Protein AF-A0A662S197-F1 (afdb_monomer)

Nearest PDB structures (foldseek):
  3gj3-assembly1_B  TM=9.020E-01  e=1.471E-01  Rattus norvegicus
  7mnt-assembly1_B  TM=7.365E-01  e=1.372E-01  Homo sapiens
  3gj8-assembly1_B  TM=8.704E-01  e=4.467E-01  Rattus norvegicus
  7r7j-assembly1_A  TM=6.762E-01  e=1.811E-01  Escherichia coli K-12
  7r7j-assembly2_B  TM=6.358E-01  e=2.563E-01  Escherichia coli K-12

Mean predicted aligned error: 6.83 Å

Solvent-accessible surface area (backbone atoms only — not comparable to full-atom values): 4793 Å² total; per-resid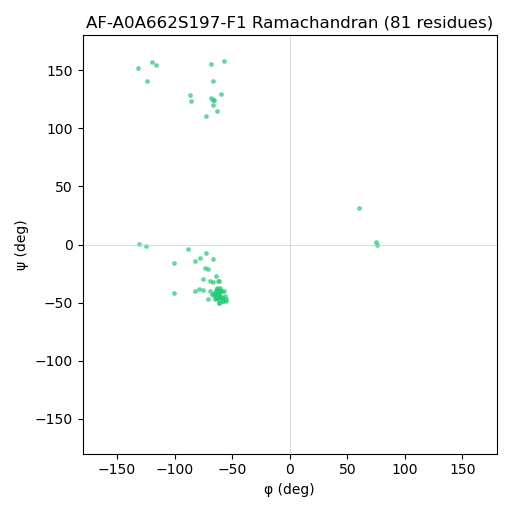ue (Å²): 109,70,72,56,53,53,54,54,56,50,66,43,67,41,66,36,89,89,78,64,51,78,36,58,50,80,44,45,43,36,93,86,78,60,50,57,67,33,71,68,42,45,51,55,51,53,54,50,52,59,49,48,51,54,50,49,53,57,50,55,66,35,68,69,54,35,49,54,50,52,54,52,50,54,51,52,34,53,76,68,63,77,103

Foldseek 3Di:
DVVVVVVVQQQDWDADPPPRDIHGPPDQADPPPRHGPDPVSVVVVVVVVVVVVVVVVVQCPPPVSVVVVVVVVVVVCVVVVVD

Sequence (83 aa):
MREEEERIMALKPQVCPNCGYINPKEAEFCLKCGYPLTSSAIEKVKELEGSIDKLLESTLNDPRLKKALIEKLGELIKEKGIL

Radius of gyration: 21.95 Å; Cα contacts (8 Å, |Δi|>4): 63; chains: 1; bounding box: 50×24×54 Å

Structure (mmCIF, N/CA/C/O backbone):
data_AF-A0A662S197-F1
#
_entry.id   AF-A0A662S197-F1
#
loop_
_atom_site.group_PDB
_atom_site.id
_atom_site.type_symbol
_atom_site.label_atom_id
_atom_site.label_alt_id
_atom_site.label_comp_id
_atom_site.label_asym_id
_atom_site.label_entity_id
_atom_site.label_seq_id
_atom_site.pdbx_PDB_ins_code
_atom_site.Cartn_x
_atom_site.Cartn_y
_atom_site.Cartn_z
_atom_site.occupancy
_atom_site.B_iso_or_equiv
_atom_site.auth_seq_id
_atom_site.auth_comp_id
_atom_site.auth_asym_id
_atom_site.auth_atom_id
_atom_site.pdbx_PDB_model_num
ATOM 1 N N . MET A 1 1 ? 25.013 3.081 -31.417 1.00 67.31 1 MET A N 1
ATOM 2 C CA . MET A 1 1 ? 25.182 1.793 -30.705 1.00 67.31 1 MET A CA 1
ATOM 3 C C . MET A 1 1 ? 24.619 1.889 -29.289 1.00 67.31 1 MET A C 1
ATOM 5 O O . MET A 1 1 ? 23.542 1.356 -29.100 1.00 67.31 1 MET A O 1
ATOM 9 N N . ARG A 1 2 ? 25.206 2.669 -28.361 1.00 80.75 2 ARG A N 1
ATOM 10 C CA . ARG A 1 2 ? 24.683 2.819 -26.977 1.00 80.75 2 ARG A CA 1
ATOM 11 C C . ARG A 1 2 ? 23.217 3.272 -26.862 1.00 80.75 2 ARG A C 1
ATOM 13 O O . ARG A 1 2 ? 22.449 2.648 -26.148 1.00 80.75 2 ARG A O 1
ATOM 20 N N . GLU A 1 3 ? 22.808 4.299 -27.608 1.00 82.31 3 GLU A N 1
ATOM 21 C CA . GLU A 1 3 ? 21.415 4.793 -27.563 1.00 82.31 3 GLU A CA 1
ATOM 22 C C . GLU A 1 3 ? 20.383 3.751 -28.026 1.00 82.31 3 GLU A C 1
ATOM 24 O O . GLU A 1 3 ? 19.244 3.738 -27.566 1.00 82.31 3 GLU A O 1
ATOM 29 N N . GLU A 1 4 ? 20.765 2.870 -28.949 1.00 80.38 4 GLU A N 1
ATOM 30 C CA . GLU A 1 4 ? 19.877 1.826 -29.458 1.00 80.38 4 GLU A CA 1
ATOM 31 C C . GLU A 1 4 ? 19.778 0.653 -28.478 1.00 80.38 4 GLU A C 1
ATOM 33 O O . GLU A 1 4 ? 18.688 0.143 -28.229 1.00 80.38 4 GLU A O 1
ATOM 38 N N . GLU A 1 5 ? 20.888 0.290 -27.837 1.00 81.12 5 GLU A N 1
ATOM 39 C CA . GLU A 1 5 ? 20.917 -0.700 -26.756 1.00 81.12 5 GLU A CA 1
ATOM 40 C C . GLU A 1 5 ? 20.064 -0.260 -25.556 1.00 81.12 5 GLU A C 1
ATOM 42 O O . GLU A 1 5 ? 19.291 -1.058 -25.023 1.00 81.12 5 GLU A O 1
ATOM 47 N N . GLU A 1 6 ? 20.131 1.017 -25.170 1.00 78.31 6 GLU A N 1
ATOM 48 C CA . GLU A 1 6 ? 19.297 1.591 -24.107 1.00 78.31 6 GLU A CA 1
ATOM 49 C C . GLU A 1 6 ? 17.806 1.549 -24.462 1.00 78.31 6 GLU A C 1
ATOM 51 O O . GLU A 1 6 ? 16.981 1.139 -23.642 1.00 78.31 6 GLU A O 1
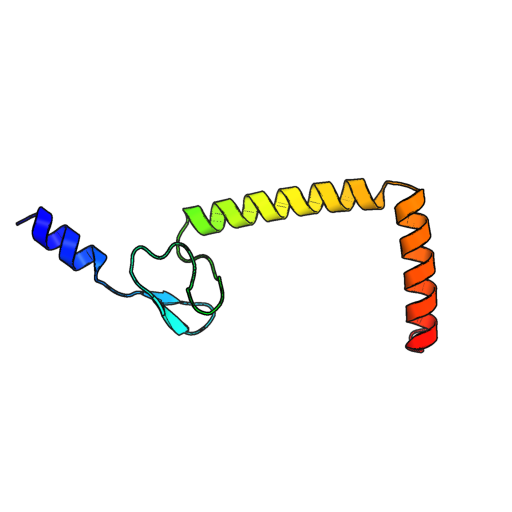ATOM 56 N N . ARG A 1 7 ? 17.451 1.885 -25.709 1.00 77.06 7 ARG A N 1
ATOM 57 C CA . ARG A 1 7 ? 16.068 1.788 -26.205 1.00 77.06 7 ARG A CA 1
ATOM 58 C C . ARG A 1 7 ? 15.540 0.354 -26.197 1.00 77.06 7 ARG A C 1
ATOM 60 O O . ARG A 1 7 ? 14.389 0.133 -25.832 1.00 77.06 7 ARG A O 1
ATOM 67 N N . ILE A 1 8 ? 16.358 -0.628 -26.576 1.00 76.31 8 ILE A N 1
ATOM 68 C CA . ILE A 1 8 ? 15.960 -2.045 -26.560 1.00 76.31 8 ILE A CA 1
ATOM 69 C C . ILE A 1 8 ? 15.805 -2.552 -25.121 1.00 76.31 8 ILE A C 1
ATOM 71 O O . ILE A 1 8 ? 14.864 -3.289 -24.825 1.00 76.31 8 ILE A O 1
ATOM 75 N N . MET A 1 9 ? 16.693 -2.142 -24.212 1.00 72.38 9 MET A N 1
ATOM 76 C CA . MET A 1 9 ? 16.614 -2.504 -22.795 1.00 72.38 9 MET A CA 1
ATOM 77 C C . MET A 1 9 ? 15.342 -1.954 -22.135 1.00 72.38 9 MET A C 1
ATOM 79 O O . MET A 1 9 ? 14.718 -2.663 -21.343 1.00 72.38 9 MET A O 1
ATOM 83 N N . ALA A 1 10 ? 14.934 -0.737 -22.504 1.00 68.69 10 ALA A N 1
ATOM 84 C CA . ALA A 1 10 ? 13.690 -0.120 -22.052 1.00 68.69 10 ALA A CA 1
ATOM 85 C C . ALA A 1 10 ? 12.443 -0.927 -22.480 1.00 68.69 10 ALA A C 1
ATOM 87 O O . ALA A 1 10 ? 11.515 -1.190 -21.718 1.00 68.69 10 ALA A O 1
ATOM 88 N N . LEU A 1 11 ? 12.460 -1.471 -23.695 1.00 75.44 11 LEU A N 1
ATOM 89 C CA . LEU A 1 11 ? 11.362 -2.299 -24.199 1.00 75.44 11 LEU A CA 1
ATOM 90 C C . LEU A 1 11 ? 11.287 -3.696 -23.559 1.00 75.44 11 LEU A C 1
ATOM 92 O O . LEU A 1 11 ? 10.325 -4.421 -23.820 1.00 75.44 11 LEU A O 1
ATOM 96 N N . LYS A 1 12 ? 12.266 -4.110 -22.738 1.00 84.06 12 LYS A N 1
ATOM 97 C CA . LYS A 1 12 ? 12.307 -5.463 -22.169 1.00 84.06 12 LYS A CA 1
ATOM 98 C C . LYS A 1 12 ? 11.242 -5.637 -21.075 1.00 84.06 12 LYS A C 1
ATOM 100 O O . LYS A 1 12 ? 11.405 -5.117 -19.972 1.00 84.06 12 LYS A O 1
ATOM 105 N N . PRO A 1 13 ? 10.188 -6.434 -21.304 1.00 89.56 13 PRO A N 1
ATOM 106 C CA . PRO A 1 13 ? 9.099 -6.544 -20.348 1.00 89.56 13 PRO A CA 1
ATOM 107 C C . PRO A 1 13 ? 9.527 -7.255 -19.055 1.00 89.56 13 PRO A C 1
ATOM 109 O O . PRO A 1 13 ? 10.442 -8.082 -19.041 1.00 89.56 13 PRO A O 1
ATOM 112 N N . GLN A 1 14 ? 8.816 -6.968 -17.966 1.00 94.69 14 GLN A N 1
ATOM 113 C CA . GLN A 1 14 ? 8.973 -7.616 -16.666 1.00 94.69 14 GLN A CA 1
ATOM 114 C C . GLN A 1 14 ? 7.651 -8.213 -16.180 1.00 94.69 14 GLN A C 1
ATOM 116 O O . GLN A 1 14 ? 6.583 -7.620 -16.327 1.00 94.69 14 GLN A O 1
ATOM 121 N N . VAL A 1 15 ? 7.721 -9.396 -15.578 1.00 97.00 15 VAL A N 1
ATOM 122 C CA . VAL A 1 15 ? 6.556 -10.077 -15.006 1.00 97.00 15 VAL A CA 1
ATOM 123 C C . VAL A 1 15 ? 6.350 -9.598 -13.573 1.00 97.00 15 VAL A C 1
ATOM 125 O O . VAL A 1 15 ? 7.276 -9.616 -12.767 1.00 97.00 15 VAL A O 1
ATOM 128 N N . CYS A 1 16 ? 5.130 -9.179 -13.243 1.00 97.81 16 CYS A N 1
ATOM 129 C CA . CYS A 1 16 ? 4.765 -8.809 -11.884 1.00 97.81 16 CYS A CA 1
ATOM 130 C C . CYS A 1 16 ? 4.825 -10.045 -10.969 1.00 97.81 16 CYS A C 1
ATOM 132 O O . CYS A 1 16 ? 4.097 -11.007 -11.225 1.00 97.81 16 CYS A O 1
ATOM 134 N N . PRO A 1 17 ? 5.598 -10.018 -9.869 1.00 96.94 17 PRO A N 1
ATOM 135 C CA . PRO A 1 17 ? 5.726 -11.169 -8.977 1.00 96.94 17 PRO A CA 1
ATOM 136 C C . PRO A 1 17 ? 4.453 -11.438 -8.159 1.00 96.94 17 PRO A C 1
ATOM 138 O O . PRO A 1 17 ? 4.248 -12.554 -7.701 1.00 96.94 17 PRO A O 1
ATOM 141 N N . ASN A 1 18 ? 3.582 -10.436 -7.991 1.00 97.88 18 ASN A N 1
ATOM 142 C CA . ASN A 1 18 ? 2.350 -10.566 -7.212 1.00 97.88 18 ASN A CA 1
ATOM 143 C C . ASN A 1 18 ? 1.196 -11.202 -8.005 1.00 97.88 18 ASN A C 1
ATOM 145 O O . ASN A 1 18 ? 0.424 -11.982 -7.462 1.00 97.88 18 ASN A O 1
ATOM 149 N N . CYS A 1 19 ? 1.040 -10.851 -9.287 1.00 98.25 19 CYS A N 1
ATOM 150 C CA . CYS A 1 19 ? -0.122 -11.285 -10.076 1.00 98.25 19 CYS A CA 1
ATOM 151 C C . CYS A 1 19 ? 0.202 -11.892 -11.448 1.00 98.25 19 CYS A C 1
ATOM 153 O O . CYS A 1 19 ? -0.721 -12.228 -12.189 1.00 98.25 19 CYS A O 1
ATOM 155 N N . GLY A 1 20 ? 1.480 -11.985 -11.822 1.00 97.62 20 GLY A N 1
ATOM 156 C CA . GLY A 1 20 ? 1.928 -12.568 -13.090 1.00 97.62 20 GLY A CA 1
ATOM 157 C C . GLY A 1 20 ? 1.727 -11.697 -14.336 1.00 97.62 20 GLY A C 1
ATOM 158 O O . GLY A 1 20 ? 2.094 -12.119 -15.428 1.00 97.62 20 GLY A O 1
ATOM 159 N N . TYR A 1 21 ? 1.164 -10.488 -14.222 1.00 98.19 21 TYR A N 1
ATOM 160 C CA . TYR A 1 21 ? 0.959 -9.609 -15.381 1.00 98.19 21 TYR A CA 1
ATOM 161 C C . TYR A 1 21 ? 2.286 -9.118 -15.976 1.00 98.19 21 TYR A C 1
ATOM 163 O O . TYR A 1 21 ? 3.204 -8.767 -15.234 1.00 98.19 21 TYR A O 1
ATOM 171 N N . ILE A 1 22 ? 2.375 -9.048 -17.303 1.00 97.38 22 ILE A N 1
ATOM 172 C CA . ILE A 1 22 ? 3.558 -8.563 -18.023 1.00 97.38 22 ILE A CA 1
ATOM 173 C C . ILE A 1 22 ? 3.476 -7.036 -18.143 1.00 97.38 22 ILE A C 1
ATOM 175 O O . ILE A 1 22 ? 2.503 -6.506 -18.670 1.00 97.38 22 ILE A O 1
ATOM 179 N N . ASN A 1 23 ? 4.491 -6.327 -17.652 1.00 95.94 23 ASN A N 1
ATOM 180 C CA . ASN A 1 23 ? 4.564 -4.864 -17.641 1.00 95.94 23 ASN A CA 1
ATOM 181 C C . ASN A 1 23 ? 5.786 -4.372 -18.441 1.00 95.94 23 ASN A C 1
ATOM 183 O O . ASN A 1 23 ? 6.764 -5.115 -18.560 1.00 95.94 23 ASN A O 1
ATOM 187 N N . PRO A 1 24 ? 5.775 -3.121 -18.938 1.00 94.00 24 PRO A N 1
ATOM 188 C CA . PRO A 1 24 ? 6.975 -2.443 -19.442 1.00 94.00 24 PRO A CA 1
ATOM 189 C C . PRO A 1 24 ? 8.085 -2.364 -18.385 1.00 94.00 24 PRO A C 1
ATOM 191 O O . PRO A 1 24 ? 7.800 -2.431 -17.180 1.00 94.00 24 PRO A O 1
ATOM 194 N N . LYS A 1 25 ? 9.347 -2.198 -18.805 1.00 91.12 25 LYS A N 1
ATOM 195 C CA . LYS A 1 25 ? 10.472 -2.156 -17.859 1.00 91.12 25 LYS A CA 1
ATOM 196 C C . LYS A 1 25 ? 10.425 -0.928 -16.953 1.00 91.12 25 LYS A C 1
ATOM 198 O O . LYS A 1 25 ? 10.815 -1.010 -15.790 1.00 91.12 25 LYS A O 1
ATOM 203 N N . GLU A 1 26 ? 9.912 0.175 -17.483 1.00 90.56 26 GLU A N 1
ATOM 204 C CA . GLU A 1 26 ? 9.819 1.485 -16.833 1.00 90.56 26 GLU A CA 1
ATOM 205 C C . GLU A 1 26 ? 8.662 1.566 -15.837 1.00 90.56 26 GLU A C 1
ATOM 207 O O . GLU A 1 26 ? 8.563 2.536 -15.090 1.00 90.56 26 GLU A O 1
ATOM 212 N N . ALA A 1 27 ? 7.754 0.584 -15.832 1.00 94.44 27 ALA A N 1
ATOM 213 C CA . ALA A 1 27 ? 6.601 0.610 -14.948 1.00 94.44 27 ALA A CA 1
ATOM 214 C C . ALA A 1 27 ? 7.052 0.577 -13.477 1.00 94.44 27 ALA A C 1
ATOM 216 O O . ALA A 1 27 ? 7.594 -0.425 -13.012 1.00 94.44 27 ALA A O 1
ATOM 217 N N . GLU A 1 28 ? 6.793 1.659 -12.734 1.00 96.50 28 GLU A N 1
ATOM 218 C CA . GLU A 1 28 ? 7.042 1.722 -11.285 1.00 96.50 28 GLU A CA 1
ATOM 219 C C . GLU A 1 28 ? 6.077 0.824 -10.497 1.00 96.50 28 GLU A C 1
ATOM 221 O O . GLU A 1 28 ? 6.455 0.250 -9.478 1.00 96.50 28 GLU A O 1
ATOM 226 N N . PHE A 1 29 ? 4.850 0.654 -10.996 1.00 97.94 29 PHE A N 1
ATOM 227 C CA . PHE A 1 29 ? 3.797 -0.160 -10.393 1.00 97.94 29 PHE A CA 1
ATOM 228 C C . PHE A 1 29 ? 3.163 -1.075 -11.440 1.00 97.94 29 PHE A C 1
ATOM 230 O O . PHE A 1 29 ? 3.107 -0.749 -12.627 1.00 97.94 29 PHE A O 1
ATOM 237 N N . CYS A 1 30 ? 2.646 -2.222 -11.006 1.00 97.75 30 CYS A N 1
ATOM 238 C CA . CYS A 1 30 ? 1.940 -3.131 -11.892 1.00 97.75 30 CYS A CA 1
ATOM 239 C C . CYS A 1 30 ? 0.630 -2.507 -12.382 1.00 97.75 30 CYS A C 1
ATOM 241 O O . CYS A 1 30 ? -0.255 -2.208 -11.583 1.00 97.75 30 CYS A O 1
ATOM 243 N N . LEU A 1 31 ? 0.455 -2.437 -13.702 1.00 96.81 31 LEU A N 1
ATOM 244 C CA . LEU A 1 31 ? -0.735 -1.865 -14.341 1.00 96.81 31 LEU A CA 1
ATOM 245 C C . LEU A 1 31 ? -2.022 -2.671 -14.093 1.00 96.81 31 LEU A C 1
ATOM 247 O O . LEU A 1 31 ? -3.111 -2.187 -14.382 1.00 96.81 31 LEU A O 1
ATOM 251 N N . LYS A 1 32 ? -1.909 -3.898 -13.566 1.00 98.19 32 LYS A N 1
ATOM 252 C CA . LYS A 1 32 ? -3.052 -4.764 -13.242 1.00 98.19 32 LYS A CA 1
ATOM 253 C C . LYS A 1 32 ? -3.417 -4.771 -11.760 1.00 98.19 32 LYS A C 1
ATOM 255 O O . LYS A 1 32 ? -4.599 -4.799 -11.443 1.00 98.19 32 LYS A O 1
ATOM 260 N N . CYS A 1 33 ? -2.436 -4.818 -10.856 1.00 98.25 33 CYS A N 1
ATOM 261 C CA . CYS A 1 33 ? -2.699 -4.994 -9.420 1.00 98.25 33 CYS A CA 1
ATOM 262 C C . CYS A 1 33 ? -2.089 -3.918 -8.515 1.00 98.25 33 CYS A C 1
ATOM 264 O O . CYS A 1 33 ? -2.244 -4.009 -7.303 1.00 98.25 33 CYS A O 1
ATOM 266 N N . GLY A 1 34 ? -1.370 -2.938 -9.067 1.00 96.88 34 GLY A N 1
ATOM 267 C CA . GLY A 1 34 ? -0.746 -1.861 -8.295 1.00 96.88 34 GLY A CA 1
ATOM 268 C C . GLY A 1 34 ? 0.506 -2.258 -7.507 1.00 96.88 34 GLY A C 1
ATOM 269 O O . GLY A 1 34 ? 1.073 -1.411 -6.830 1.00 96.88 34 GLY A O 1
ATOM 270 N N . TYR A 1 35 ? 0.973 -3.511 -7.591 1.00 97.38 35 TYR A N 1
ATOM 271 C CA . TYR A 1 35 ? 2.181 -3.942 -6.876 1.00 97.38 35 TYR A CA 1
ATOM 272 C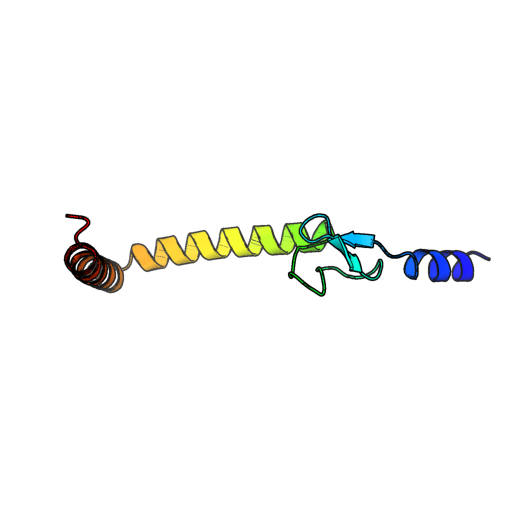 C . TYR A 1 35 ? 3.410 -3.120 -7.313 1.00 97.38 35 TYR A C 1
ATOM 274 O O . TYR A 1 35 ? 3.640 -3.025 -8.523 1.00 97.38 35 TYR A O 1
ATOM 282 N N . PRO A 1 36 ? 4.205 -2.556 -6.387 1.00 97.88 36 PRO A N 1
ATOM 283 C CA . PRO A 1 36 ? 5.390 -1.772 -6.729 1.00 97.88 36 PRO A CA 1
ATOM 284 C C . PRO A 1 36 ? 6.477 -2.671 -7.335 1.00 97.88 36 PRO A C 1
ATOM 286 O O . PRO A 1 36 ? 6.860 -3.685 -6.759 1.00 97.88 36 PRO A O 1
ATOM 289 N N . LEU A 1 37 ? 6.966 -2.320 -8.523 1.00 96.81 37 LEU A N 1
ATOM 290 C CA . LEU A 1 37 ? 7.911 -3.127 -9.304 1.00 96.81 37 LEU A CA 1
ATOM 291 C C . LEU A 1 37 ? 9.362 -2.643 -9.184 1.00 96.81 37 LEU A C 1
ATOM 293 O O . LEU A 1 37 ? 10.282 -3.383 -9.530 1.00 96.81 37 LEU A O 1
ATOM 297 N N . THR A 1 38 ? 9.581 -1.419 -8.700 1.00 95.81 38 THR A N 1
ATO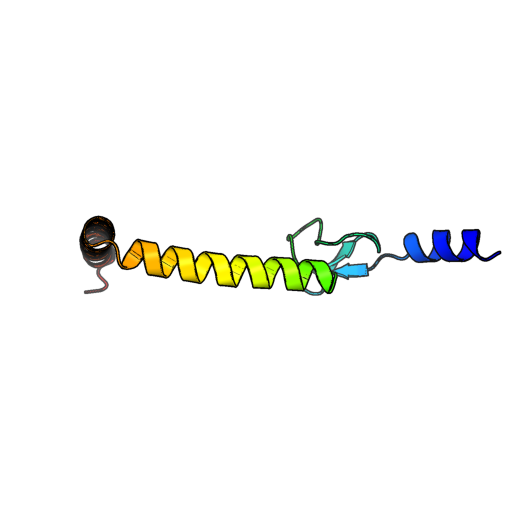M 298 C CA . THR A 1 38 ? 10.915 -0.823 -8.537 1.00 95.81 38 THR A CA 1
ATOM 299 C C . THR A 1 38 ? 11.228 -0.561 -7.068 1.00 95.81 38 THR A C 1
ATOM 301 O O . THR A 1 38 ? 10.326 -0.339 -6.262 1.00 95.81 38 THR A O 1
ATOM 304 N N . SER A 1 39 ? 12.515 -0.529 -6.708 1.00 95.25 39 SER A N 1
ATOM 305 C CA . SER A 1 39 ? 12.939 -0.211 -5.337 1.00 95.25 39 SER A CA 1
ATOM 306 C C . SER A 1 39 ? 12.428 1.156 -4.880 1.00 95.25 39 SER A C 1
ATOM 308 O O . SER A 1 39 ? 11.937 1.270 -3.765 1.00 95.25 39 SER A O 1
ATOM 310 N N . SER A 1 40 ? 12.444 2.161 -5.765 1.00 96.19 40 SER A N 1
ATOM 311 C CA . SER A 1 40 ? 11.902 3.490 -5.456 1.00 96.19 40 SER A CA 1
ATOM 312 C C . SER A 1 40 ? 10.396 3.447 -5.175 1.00 96.19 40 SER A C 1
ATOM 314 O O . SER A 1 40 ? 9.936 4.052 -4.211 1.00 96.19 40 SER A O 1
ATOM 316 N N . ALA A 1 41 ? 9.619 2.696 -5.964 1.00 96.62 41 ALA A N 1
ATOM 317 C CA . ALA A 1 41 ? 8.192 2.517 -5.707 1.00 96.62 41 ALA A CA 1
ATOM 318 C C . ALA A 1 41 ? 7.937 1.795 -4.374 1.00 96.62 41 ALA A C 1
ATOM 320 O O . ALA A 1 41 ? 7.050 2.190 -3.621 1.00 96.62 41 ALA A O 1
ATOM 321 N N . ILE A 1 42 ? 8.740 0.774 -4.053 1.00 95.81 42 ILE A N 1
ATOM 322 C CA . ILE A 1 42 ? 8.666 0.052 -2.776 1.00 95.81 42 ILE A CA 1
ATOM 323 C C . ILE A 1 42 ? 8.976 0.990 -1.598 1.00 95.81 42 ILE A C 1
ATOM 325 O O . ILE A 1 42 ? 8.270 0.957 -0.594 1.00 95.81 42 ILE A O 1
ATOM 329 N N . GLU A 1 43 ? 10.006 1.830 -1.704 1.00 96.88 43 GLU A N 1
ATOM 330 C CA . GLU A 1 43 ? 10.370 2.808 -0.669 1.00 96.88 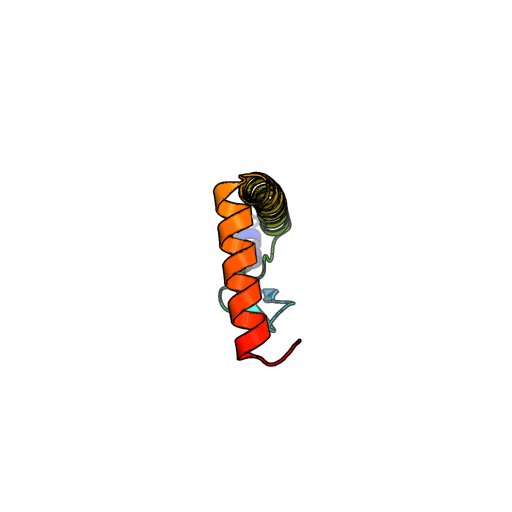43 GLU A CA 1
ATOM 331 C C . GLU A 1 43 ? 9.267 3.849 -0.448 1.00 96.88 43 GLU A C 1
ATOM 333 O O . GLU A 1 43 ? 8.868 4.063 0.696 1.00 96.88 43 GLU A O 1
ATOM 338 N N . LYS A 1 44 ? 8.701 4.410 -1.528 1.00 95.31 44 LYS A N 1
ATOM 339 C CA . LYS A 1 44 ? 7.556 5.338 -1.461 1.00 95.31 44 LYS A CA 1
ATOM 340 C C . LYS A 1 44 ? 6.363 4.713 -0.729 1.00 95.31 44 LYS A C 1
ATOM 342 O O . LYS A 1 44 ? 5.748 5.363 0.110 1.00 95.31 44 LYS A O 1
ATOM 347 N N . VAL A 1 45 ? 6.033 3.452 -1.030 1.00 95.62 45 VAL A N 1
ATOM 348 C CA . VAL A 1 45 ? 4.928 2.741 -0.360 1.00 95.62 45 VAL A CA 1
ATOM 349 C C . VAL A 1 45 ? 5.208 2.582 1.134 1.00 95.62 45 VAL A C 1
ATOM 351 O O . VAL A 1 45 ? 4.347 2.923 1.937 1.00 95.62 45 VAL A O 1
ATOM 354 N N . LYS A 1 46 ? 6.418 2.160 1.519 1.00 94.94 46 LYS A N 1
ATOM 355 C CA . LYS A 1 46 ? 6.796 2.009 2.936 1.00 94.94 46 LYS A CA 1
ATOM 356 C C . LYS A 1 46 ? 6.732 3.323 3.714 1.00 94.94 46 LYS A C 1
ATOM 358 O O . LYS A 1 46 ? 6.314 3.340 4.868 1.00 94.94 46 LYS A O 1
ATOM 363 N N . GLU A 1 47 ? 7.156 4.426 3.100 1.00 94.94 47 GLU A N 1
ATOM 364 C CA . GLU A 1 47 ? 7.075 5.754 3.717 1.00 94.94 47 GLU A CA 1
ATOM 365 C C . GLU A 1 47 ? 5.617 6.184 3.948 1.00 94.94 47 GLU A C 1
ATOM 367 O O . GLU A 1 47 ? 5.271 6.697 5.020 1.00 94.94 47 GLU A O 1
ATOM 372 N N . LEU A 1 48 ? 4.746 5.930 2.967 1.00 93.75 48 LEU A N 1
ATOM 373 C CA . LEU A 1 48 ? 3.313 6.192 3.086 1.00 93.75 48 LEU A CA 1
ATOM 374 C C . LEU A 1 48 ? 2.666 5.324 4.168 1.00 93.75 48 LEU A C 1
ATOM 376 O O . LEU A 1 48 ? 1.938 5.862 4.999 1.00 93.75 48 LEU A O 1
ATOM 380 N N . GLU A 1 49 ? 2.959 4.023 4.207 1.00 94.00 49 GLU A N 1
ATOM 381 C CA . GLU A 1 49 ? 2.477 3.105 5.250 1.00 94.00 49 GLU A CA 1
ATOM 382 C C . GLU A 1 49 ? 2.862 3.608 6.648 1.00 94.00 49 GLU A C 1
ATOM 384 O O . GLU A 1 49 ? 1.996 3.785 7.504 1.00 94.00 49 GLU A O 1
ATOM 389 N N . GLY A 1 50 ? 4.130 3.981 6.853 1.00 92.06 50 GLY A N 1
ATOM 390 C CA . GLY A 1 50 ? 4.582 4.532 8.133 1.00 92.06 50 GLY A CA 1
ATOM 391 C C . GLY A 1 50 ? 3.929 5.872 8.501 1.00 92.06 50 GLY A C 1
ATOM 392 O O . GLY A 1 50 ? 3.799 6.203 9.681 1.00 92.06 50 GLY A O 1
ATOM 393 N N . SER A 1 51 ? 3.503 6.658 7.512 1.00 94.75 51 SER A N 1
ATOM 394 C CA . SER A 1 51 ? 2.745 7.893 7.745 1.00 94.75 51 SER A CA 1
ATOM 395 C C . SER A 1 51 ? 1.290 7.602 8.122 1.00 94.75 51 SER A C 1
ATOM 397 O O . SER A 1 51 ? 0.749 8.261 9.011 1.00 94.75 51 SER A O 1
ATOM 399 N N . ILE A 1 52 ? 0.669 6.598 7.494 1.00 95.31 52 ILE A N 1
ATOM 400 C CA . ILE A 1 52 ? -0.693 6.145 7.804 1.00 95.31 52 ILE A CA 1
ATOM 401 C C . ILE A 1 52 ? -0.768 5.628 9.239 1.00 95.31 52 ILE A C 1
ATOM 403 O O . ILE A 1 52 ? -1.688 6.014 9.955 1.00 95.31 52 ILE A O 1
ATOM 407 N N . ASP A 1 53 ? 0.210 4.842 9.691 1.00 94.50 53 ASP A N 1
ATOM 408 C CA . ASP A 1 53 ? 0.242 4.318 11.063 1.00 94.50 53 ASP A CA 1
ATOM 409 C C . ASP A 1 53 ? 0.245 5.442 12.108 1.00 94.50 53 ASP A C 1
ATOM 411 O O . ASP A 1 53 ? -0.543 5.430 13.055 1.00 94.50 53 ASP A O 1
ATOM 415 N N . LYS A 1 54 ? 1.065 6.478 11.894 1.00 94.62 54 LYS A N 1
ATOM 416 C CA . LYS A 1 54 ? 1.119 7.657 12.775 1.00 94.62 54 LYS A CA 1
ATOM 417 C C . LYS A 1 54 ? -0.190 8.441 12.782 1.00 94.62 54 LYS A C 1
ATOM 419 O O . LYS A 1 54 ? -0.615 8.942 13.829 1.00 94.62 54 LYS A O 1
ATOM 424 N N . LEU A 1 55 ? -0.823 8.575 11.616 1.00 95.62 55 LEU A N 1
ATOM 425 C CA . LEU A 1 55 ? -2.122 9.234 11.497 1.00 95.62 55 LEU A CA 1
ATOM 426 C C . LEU A 1 55 ? -3.206 8.421 12.199 1.00 95.62 55 LEU A C 1
ATOM 428 O O . LEU A 1 55 ? -4.010 9.000 12.927 1.00 95.62 55 LEU A O 1
ATOM 432 N N . LEU A 1 56 ? -3.212 7.099 12.031 1.00 95.19 56 LEU A N 1
ATOM 433 C CA . LEU A 1 56 ? -4.147 6.201 12.695 1.00 95.19 56 LEU A CA 1
ATOM 434 C C . LEU A 1 56 ? -3.993 6.280 14.215 1.00 95.19 56 LEU A C 1
ATOM 436 O O . LEU A 1 56 ? -4.987 6.466 14.909 1.00 95.19 56 LEU A O 1
ATOM 440 N N . GLU A 1 57 ? -2.765 6.217 14.731 1.00 94.94 57 GLU A N 1
ATOM 441 C CA . GLU A 1 57 ? -2.490 6.355 16.163 1.00 94.94 57 GLU A CA 1
ATOM 442 C C . GLU A 1 57 ? -3.001 7.696 16.703 1.00 94.94 57 GLU A C 1
ATOM 444 O O . GLU A 1 57 ? -3.739 7.740 17.689 1.00 94.94 57 GLU A O 1
ATOM 449 N N . SER A 1 58 ? -2.686 8.795 16.017 1.00 95.25 58 SER A N 1
ATOM 450 C CA . SER A 1 58 ? -3.155 10.134 16.393 1.00 95.25 58 SER A CA 1
ATOM 451 C C . SER A 1 58 ? -4.686 10.233 16.370 1.00 95.25 58 SER A C 1
ATOM 453 O O . SER A 1 58 ? -5.290 10.794 17.282 1.00 95.25 58 SER A O 1
ATOM 455 N N . THR A 1 59 ? -5.320 9.632 15.361 1.00 96.19 59 THR A N 1
ATOM 456 C CA . THR A 1 59 ? -6.780 9.601 15.192 1.00 96.19 59 THR A CA 1
ATOM 457 C C . THR A 1 59 ? -7.453 8.792 16.303 1.00 96.19 59 THR A C 1
ATOM 459 O O . THR A 1 59 ? -8.459 9.224 16.858 1.00 96.19 59 THR A O 1
ATOM 462 N N . LEU A 1 60 ? -6.894 7.636 16.671 1.00 95.50 60 LEU A N 1
ATOM 463 C CA . LEU A 1 60 ? -7.418 6.776 17.738 1.00 95.50 60 LEU A CA 1
ATOM 464 C C . LEU A 1 60 ? -7.166 7.336 19.144 1.00 95.50 60 LEU A C 1
ATOM 466 O O . LEU A 1 60 ? -7.850 6.937 20.089 1.00 95.50 60 LEU A O 1
ATOM 470 N N . ASN A 1 61 ? -6.205 8.248 19.294 1.00 94.62 61 ASN A N 1
ATOM 471 C CA . ASN A 1 61 ? -5.948 8.953 20.546 1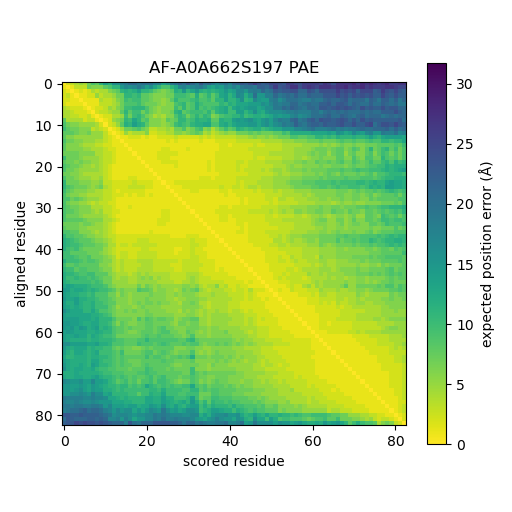.00 94.62 61 ASN A CA 1
ATOM 472 C C . ASN A 1 61 ? -6.881 10.153 20.768 1.00 94.62 61 ASN A C 1
ATOM 474 O O . ASN A 1 61 ? -6.988 10.620 21.903 1.00 94.62 61 ASN A O 1
ATOM 478 N N . ASP A 1 62 ? -7.609 10.616 19.745 1.00 97.50 62 ASP A N 1
ATOM 479 C CA . ASP A 1 62 ? -8.694 11.578 19.936 1.00 97.50 62 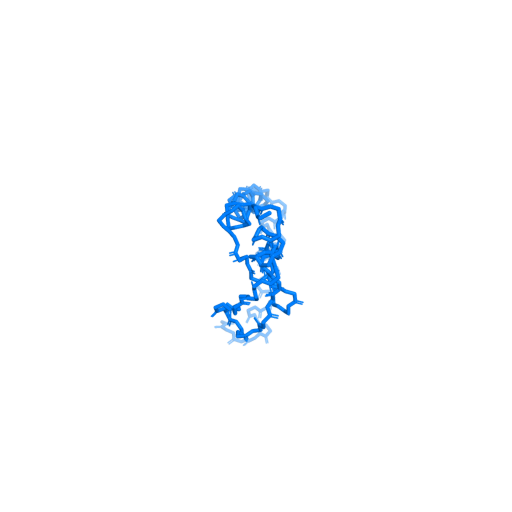ASP A CA 1
ATOM 480 C C . ASP A 1 62 ? -9.848 10.916 20.725 1.00 97.50 62 ASP A C 1
ATOM 482 O O . ASP A 1 62 ? -10.442 9.935 20.260 1.00 97.50 62 ASP A O 1
ATOM 486 N N . PRO A 1 63 ? -10.222 11.431 21.915 1.00 97.25 63 PRO A N 1
ATOM 487 C CA . PRO A 1 63 ? -11.242 10.797 22.749 1.00 97.25 63 PRO A CA 1
ATOM 488 C C . PRO A 1 63 ? -12.626 10.706 22.096 1.00 97.25 63 PRO A C 1
ATOM 490 O O . PRO A 1 63 ? -13.375 9.770 22.386 1.00 97.25 63 PRO A O 1
ATOM 493 N N . ARG A 1 64 ? -12.988 11.664 21.231 1.00 97.75 64 ARG A N 1
ATOM 494 C CA . ARG A 1 64 ? -14.287 11.682 20.545 1.00 97.75 64 ARG A CA 1
ATOM 495 C C . ARG A 1 64 ? -14.333 10.572 19.505 1.00 97.75 64 ARG A C 1
ATOM 497 O O . ARG A 1 64 ? -15.301 9.814 19.475 1.00 97.75 64 ARG A O 1
ATOM 504 N N . LEU A 1 65 ? -13.276 10.446 18.705 1.00 96.94 65 LEU A N 1
ATOM 505 C CA . LEU A 1 65 ? -13.175 9.403 17.684 1.00 96.94 65 LEU A CA 1
ATOM 506 C C . LEU A 1 65 ? -13.053 8.013 18.308 1.00 96.94 65 LEU A C 1
ATOM 508 O O . LEU A 1 65 ? -13.761 7.096 17.897 1.00 96.94 65 LEU A O 1
ATOM 512 N N . LYS A 1 66 ? -12.239 7.863 19.358 1.00 97.06 66 LYS A N 1
ATOM 513 C CA . LYS A 1 66 ? -12.106 6.603 20.098 1.00 97.06 66 LYS A CA 1
ATOM 514 C C . LYS A 1 66 ? -13.439 6.124 20.661 1.00 97.06 66 LYS A C 1
ATOM 516 O O . LYS A 1 66 ? -13.779 4.951 20.520 1.00 97.06 66 LYS A O 1
ATOM 521 N N . LYS A 1 67 ? -14.203 7.027 21.283 1.00 97.62 67 LYS A N 1
ATOM 522 C CA . LYS A 1 67 ? -15.528 6.709 21.822 1.00 97.62 67 LYS A CA 1
ATOM 523 C C . LYS A 1 67 ? -16.482 6.261 20.713 1.00 97.62 67 LYS A C 1
ATOM 525 O O . LYS A 1 67 ? -17.068 5.190 20.835 1.00 97.62 67 LYS A O 1
ATOM 530 N N . ALA A 1 68 ? -16.581 7.036 19.631 1.00 97.69 68 ALA A N 1
ATOM 531 C CA . ALA A 1 68 ? -17.440 6.703 18.496 1.00 97.69 68 ALA A CA 1
ATOM 532 C C . ALA A 1 68 ? -17.075 5.342 17.874 1.00 97.69 68 ALA A C 1
ATOM 534 O O . ALA A 1 68 ? -17.956 4.551 17.539 1.00 97.69 68 ALA A O 1
ATOM 535 N N . LEU A 1 69 ? -15.777 5.033 17.769 1.00 97.12 69 LEU A N 1
ATOM 536 C CA . LEU A 1 69 ? -15.307 3.743 17.273 1.00 97.12 69 LEU A CA 1
ATOM 537 C C . LEU A 1 69 ? -15.710 2.589 18.202 1.00 97.12 69 LEU A C 1
ATOM 539 O O . LEU A 1 69 ? -16.215 1.579 17.721 1.00 97.12 69 LEU A O 1
ATOM 543 N N . ILE A 1 70 ? -15.516 2.730 19.517 1.00 96.88 70 ILE A N 1
ATOM 544 C CA . ILE A 1 70 ? -15.902 1.705 20.503 1.00 96.88 70 ILE A CA 1
ATOM 545 C C . ILE A 1 70 ? -17.409 1.439 20.452 1.00 96.88 70 ILE A C 1
ATOM 547 O O . ILE A 1 70 ? -17.820 0.280 20.437 1.00 96.88 70 ILE A O 1
ATOM 551 N N . GLU A 1 71 ? -18.226 2.492 20.396 1.00 97.88 71 GLU A N 1
ATOM 552 C CA . GLU A 1 71 ? -19.682 2.371 20.270 1.00 97.88 71 GLU A CA 1
ATOM 553 C C . GLU A 1 71 ? -20.051 1.586 19.006 1.00 97.88 71 GLU A C 1
ATOM 555 O O . GLU A 1 71 ? -20.779 0.594 19.090 1.00 97.88 71 GLU A O 1
ATOM 560 N N . LYS A 1 72 ? -19.463 1.945 17.855 1.00 97.75 72 LYS A N 1
ATOM 561 C CA . LYS A 1 72 ? -19.749 1.263 16.590 1.00 97.75 72 LYS A CA 1
ATOM 562 C C . LYS A 1 72 ? -19.299 -0.196 16.578 1.00 97.75 72 LYS A C 1
ATOM 564 O O . LYS A 1 72 ? -20.015 -1.057 16.069 1.00 97.75 72 LYS A O 1
ATOM 569 N N . LEU A 1 73 ? -18.130 -0.494 17.141 1.00 97.00 73 LEU A N 1
ATOM 570 C CA . LEU A 1 73 ? -17.650 -1.870 17.281 1.00 97.00 73 LEU A CA 1
ATOM 571 C C . LEU A 1 73 ? -18.574 -2.688 18.190 1.00 97.00 73 LEU A C 1
ATOM 573 O O . LEU A 1 73 ? -18.868 -3.838 17.876 1.00 97.00 73 LEU A O 1
ATOM 577 N N . GLY A 1 74 ? -19.082 -2.090 19.270 1.00 97.12 74 GLY A N 1
ATOM 578 C CA . GLY A 1 74 ? -20.056 -2.723 20.155 1.00 97.12 74 GLY A CA 1
ATOM 579 C C . GLY A 1 74 ? -21.364 -3.095 19.448 1.00 97.12 74 GLY A C 1
ATOM 580 O O . GLY A 1 74 ? -21.892 -4.179 19.686 1.00 97.12 74 GLY A O 1
ATOM 581 N N . GLU A 1 75 ? -21.873 -2.240 18.557 1.00 97.19 75 GLU A N 1
ATOM 582 C CA . GLU A 1 75 ? -23.031 -2.560 17.706 1.00 97.19 75 GLU A CA 1
ATOM 583 C C . GLU A 1 75 ? -22.738 -3.749 16.782 1.00 97.19 75 GLU A C 1
ATOM 585 O O . GLU A 1 75 ? -23.487 -4.722 16.770 1.00 97.19 75 GLU A O 1
ATOM 590 N N . LEU A 1 76 ? -21.610 -3.711 16.066 1.00 97.25 76 LEU A N 1
ATOM 591 C CA . LEU A 1 76 ? -21.233 -4.751 15.104 1.00 97.25 76 LEU A CA 1
ATOM 592 C C . LEU A 1 76 ? -21.004 -6.119 15.756 1.00 97.25 76 LEU A C 1
ATOM 594 O O . LEU A 1 76 ? -21.345 -7.146 15.170 1.00 97.25 76 LEU A O 1
ATOM 598 N N . ILE A 1 77 ? -20.420 -6.143 16.957 1.00 96.88 77 ILE A N 1
ATOM 599 C CA . ILE A 1 77 ? -20.220 -7.375 17.732 1.00 96.88 77 ILE A CA 1
ATOM 600 C C . ILE A 1 77 ? -21.570 -8.025 18.046 1.00 96.88 77 ILE A C 1
ATOM 602 O O . ILE A 1 77 ? -21.722 -9.2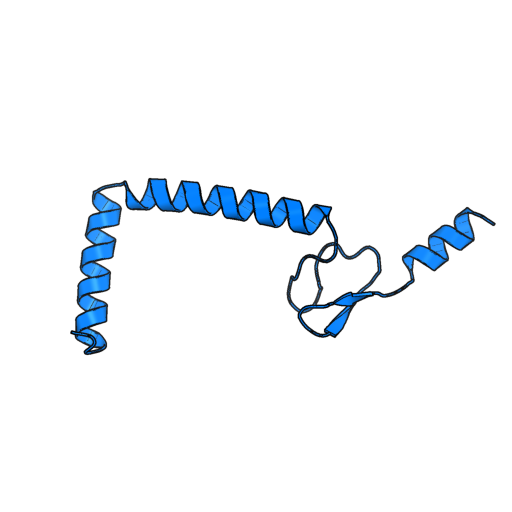27 17.819 1.00 96.88 77 ILE A O 1
ATOM 606 N N . LYS A 1 78 ? -22.553 -7.225 18.488 1.00 96.06 78 LYS A N 1
ATOM 607 C CA . LYS A 1 78 ? -23.920 -7.693 18.760 1.00 96.06 78 LYS A CA 1
ATOM 608 C C . LYS A 1 78 ? -24.608 -8.184 17.487 1.00 96.06 78 LYS A C 1
ATOM 610 O O . LYS A 1 78 ? -25.187 -9.263 17.489 1.00 96.06 78 LYS A O 1
ATOM 615 N N . GLU A 1 79 ? -24.518 -7.427 16.392 1.00 96.25 79 GLU A N 1
ATOM 616 C CA . GLU A 1 79 ? -25.122 -7.787 15.099 1.00 96.25 79 GLU A CA 1
ATOM 617 C C . GLU A 1 79 ? -24.568 -9.101 14.532 1.00 96.25 79 GLU A C 1
ATOM 619 O O . GLU A 1 79 ? -25.309 -9.888 13.945 1.00 96.25 79 GLU A O 1
ATOM 624 N N . LYS A 1 80 ? -23.265 -9.351 14.703 1.00 95.75 80 LYS A N 1
ATOM 625 C CA . LYS A 1 80 ? -22.597 -10.564 14.211 1.00 95.75 80 LYS A CA 1
ATOM 626 C C . LYS A 1 80 ? -22.635 -11.735 15.198 1.00 95.75 80 LYS A C 1
ATOM 628 O O . LYS A 1 80 ? -22.145 -12.805 14.844 1.00 95.75 80 LYS A O 1
ATOM 633 N N . GLY A 1 81 ? -23.177 -11.551 16.405 1.00 92.06 81 GLY A N 1
ATOM 634 C CA . GLY A 1 81 ? -23.224 -12.585 17.445 1.00 92.06 81 GLY A CA 1
ATOM 635 C C . GLY A 1 81 ? -21.841 -13.087 17.869 1.00 92.06 81 GLY A C 1
ATOM 636 O O . GLY A 1 81 ? -21.684 -14.267 18.172 1.00 92.06 81 GLY A O 1
ATOM 637 N N . ILE A 1 82 ? -20.823 -12.219 17.819 1.00 92.19 82 ILE A N 1
ATOM 638 C CA . ILE A 1 82 ? -19.444 -12.576 18.197 1.00 92.19 82 ILE A CA 1
ATOM 639 C C . ILE A 1 82 ? -19.314 -12.668 19.728 1.00 92.19 82 ILE A C 1
ATOM 641 O O . ILE A 1 82 ? -18.500 -13.450 20.220 1.00 92.19 82 ILE A O 1
ATOM 645 N N . LEU A 1 83 ? -20.123 -11.894 20.461 1.00 76.75 83 LEU A N 1
ATOM 646 C CA . LEU A 1 83 ? -20.291 -11.907 2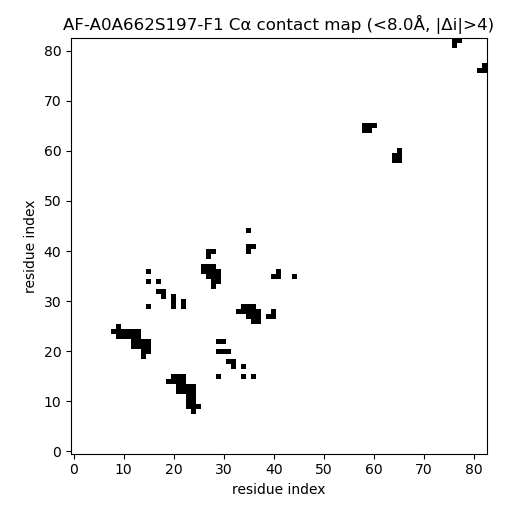1.917 1.00 76.75 83 LEU A CA 1
ATOM 647 C C . LEU A 1 83 ? -21.750 -11.613 22.276 1.00 76.75 83 LEU A C 1
ATOM 649 O O . LEU A 1 83 ? -22.380 -10.823 21.531 1.00 76.75 83 LEU A O 1
#

pLDDT: mean 93.01, std 7.37, range [67.31, 98.25]

Secondary structure (DSSP, 8-state):
-HHHHHHHHHT--EE-TTT--EE-TT-SB-TTT--B-SHHHHHHHHHHHHHHHHHHHHHHHSHHHHHHHHHHHHHHHHHHT--